Protein AF-A0A956U9Y9-F1 (afdb_monomer)

Foldseek 3Di:
DPPPPDPPDPDPDPVVLLVLLLVLLLVQLVVCQVVVQQKHFDDDPVVSSVLSSQLSVQLSVQLVVQQVVCCVVQQFPFSAPVSSLVSSLVRSLVSLVVCCVVPVVTMDGNDSSRSSNSSSCSSVVVCVVVCSDPPPPTHNDTHHDDDPPPD

Radius of gyration: 17.36 Å; Cα contacts (8 Å, |Δi|>4): 203; chains: 1; bounding box: 33×32×57 Å

pLDDT: mean 82.83, std 15.5, range [35.78, 95.75]

Sequence (151 aa):
MRGFKLPKTPHGNAYMHFLKMLALFTISSAVVTLLSLGVSLSGSFFQNVGVICGLSLGSLILGILFTMLMRTFLGLIQTGRILQYLGFITASTAMVYLFSLIVPTVVSASFSLLAGAAIFAIAFLPGTALGVVPYRKRTWIPVKRKQKNNG

Structure (mmCIF, N/CA/C/O backbone):
data_AF-A0A956U9Y9-F1
#
_entry.id   AF-A0A956U9Y9-F1
#
loop_
_atom_site.group_PDB
_atom_site.id
_atom_site.type_symbol
_atom_site.label_atom_id
_atom_site.label_alt_id
_atom_site.label_comp_id
_atom_site.label_asym_id
_atom_site.label_entity_id
_atom_site.label_seq_id
_atom_site.pdbx_PDB_ins_code
_atom_site.Cartn_x
_atom_site.Cartn_y
_atom_site.Cartn_z
_atom_site.occupancy
_atom_site.B_iso_or_equiv
_atom_site.auth_seq_id
_atom_site.auth_comp_id
_atom_site.auth_asym_id
_atom_site.auth_atom_id
_atom_site.pdbx_PDB_model_num
ATOM 1 N N . MET A 1 1 ? 11.288 4.861 37.595 1.00 38.25 1 MET A N 1
ATOM 2 C CA . MET A 1 1 ? 11.096 4.977 36.131 1.00 38.25 1 MET A CA 1
ATOM 3 C C . MET A 1 1 ? 9.953 4.057 35.712 1.00 38.25 1 MET A C 1
ATOM 5 O O . MET A 1 1 ? 10.112 2.844 35.759 1.00 38.25 1 MET A O 1
ATOM 9 N N . ARG A 1 2 ? 8.758 4.592 35.416 1.00 40.03 2 ARG A N 1
ATOM 10 C CA . ARG A 1 2 ? 7.626 3.768 34.954 1.00 40.03 2 ARG A CA 1
ATOM 11 C C . ARG A 1 2 ? 7.913 3.346 33.516 1.00 40.03 2 ARG A C 1
ATOM 13 O O . ARG A 1 2 ? 7.834 4.172 32.614 1.00 40.03 2 ARG A O 1
ATOM 20 N N . GLY A 1 3 ? 8.298 2.083 33.338 1.00 36.44 3 GLY A N 1
ATOM 21 C CA . GLY A 1 3 ? 8.568 1.495 32.031 1.00 36.44 3 GLY A CA 1
ATOM 22 C C . GLY A 1 3 ? 7.409 1.759 31.077 1.00 36.44 3 GLY A C 1
ATOM 23 O O . GLY A 1 3 ? 6.257 1.437 31.379 1.00 36.44 3 GLY A O 1
ATOM 24 N N . PHE A 1 4 ? 7.726 2.380 29.945 1.00 35.78 4 PHE A N 1
ATOM 25 C CA . PHE A 1 4 ? 6.813 2.610 28.836 1.00 35.78 4 PHE A CA 1
ATOM 26 C C . PHE A 1 4 ? 6.394 1.233 28.298 1.00 35.78 4 PHE A C 1
ATOM 28 O O . PHE A 1 4 ? 7.066 0.641 27.457 1.00 35.78 4 PHE A O 1
ATOM 35 N N . LYS A 1 5 ? 5.326 0.647 28.855 1.00 37.56 5 LYS A N 1
ATOM 36 C CA . LYS A 1 5 ? 4.770 -0.605 28.336 1.00 37.56 5 LYS A CA 1
ATOM 37 C C . LYS A 1 5 ? 4.169 -0.286 26.975 1.00 37.56 5 LYS A C 1
ATOM 39 O O . LYS A 1 5 ? 3.081 0.284 26.897 1.00 37.56 5 LYS A O 1
ATOM 44 N N . LEU A 1 6 ? 4.903 -0.638 25.919 1.00 43.81 6 LEU A N 1
ATOM 45 C CA . LEU A 1 6 ? 4.394 -0.631 24.555 1.00 43.81 6 LEU A CA 1
ATOM 46 C C . LEU A 1 6 ? 3.028 -1.334 24.557 1.00 43.81 6 LEU A C 1
ATOM 48 O O . LEU A 1 6 ? 2.907 -2.426 25.128 1.00 43.81 6 LEU A O 1
ATOM 52 N N . PRO A 1 7 ? 1.980 -0.712 23.994 1.00 46.22 7 PRO A N 1
ATOM 53 C CA . PRO A 1 7 ? 0.670 -1.335 23.941 1.00 46.22 7 PRO A CA 1
ATOM 54 C C . PRO A 1 7 ? 0.816 -2.681 23.233 1.00 46.22 7 PRO A C 1
ATOM 56 O O . PRO A 1 7 ? 1.300 -2.722 22.102 1.00 46.22 7 PRO A O 1
ATOM 59 N N . LYS A 1 8 ? 0.421 -3.775 23.906 1.00 42.00 8 LYS A N 1
ATOM 60 C CA . LYS A 1 8 ? 0.359 -5.112 23.301 1.00 42.00 8 LYS A CA 1
ATOM 61 C C . LYS A 1 8 ? -0.395 -4.975 21.985 1.00 42.00 8 LYS A C 1
ATOM 63 O O . LYS A 1 8 ? -1.592 -4.675 21.976 1.00 42.00 8 LYS A O 1
ATOM 68 N N . THR A 1 9 ? 0.310 -5.152 20.876 1.00 47.69 9 THR A N 1
ATOM 69 C CA . THR A 1 9 ? -0.344 -5.294 19.587 1.00 47.69 9 THR A CA 1
ATOM 70 C C . THR A 1 9 ? -1.243 -6.531 19.684 1.00 47.69 9 THR A C 1
ATOM 72 O O . THR A 1 9 ? -0.875 -7.517 20.324 1.00 47.69 9 THR A O 1
ATOM 75 N N . PRO A 1 10 ? -2.444 -6.518 19.089 1.00 54.44 10 PRO A N 1
ATOM 76 C CA . PRO A 1 10 ? -3.373 -7.653 19.146 1.00 54.44 10 PRO A CA 1
ATOM 77 C C . PRO A 1 10 ? -2.854 -8.906 18.410 1.00 54.44 10 PRO A C 1
ATOM 79 O O . PRO A 1 10 ? -3.577 -9.888 18.271 1.00 54.44 10 PRO A O 1
ATOM 82 N N . HIS A 1 11 ? -1.611 -8.875 17.929 1.00 55.84 11 HIS A N 1
ATOM 83 C CA . HIS A 1 11 ? -0.943 -9.929 17.189 1.00 55.84 11 HIS A CA 1
ATOM 84 C C . HIS A 1 11 ? 0.156 -10.496 18.085 1.00 55.84 11 HIS A C 1
ATOM 86 O O . HIS A 1 11 ? 1.070 -9.766 18.455 1.00 55.84 11 HIS A O 1
ATOM 92 N N . GLY A 1 12 ? 0.081 -11.788 18.424 1.00 59.19 12 GLY A N 1
ATOM 93 C CA . GLY A 1 12 ? 1.062 -12.442 19.304 1.00 59.19 12 GLY A CA 1
ATOM 94 C C . GLY A 1 12 ? 2.520 -12.265 18.853 1.00 59.19 12 GLY A C 1
ATOM 95 O O . GLY A 1 12 ? 3.412 -12.247 19.691 1.00 59.19 12 GLY A O 1
ATOM 96 N N . ASN A 1 13 ? 2.751 -12.046 17.552 1.00 77.75 13 ASN A N 1
ATOM 97 C CA . ASN A 1 13 ? 4.038 -11.649 16.991 1.00 77.75 13 ASN A CA 1
ATOM 98 C C . ASN A 1 13 ? 3.858 -10.456 16.028 1.00 77.75 13 ASN A C 1
ATOM 100 O O . ASN A 1 13 ? 3.435 -10.618 14.880 1.00 77.75 13 ASN A O 1
ATOM 104 N N . ALA A 1 14 ? 4.160 -9.247 16.512 1.00 76.56 14 ALA A N 1
ATOM 105 C CA . ALA A 1 14 ? 4.020 -8.001 15.753 1.00 76.56 14 ALA A CA 1
ATOM 106 C C . ALA A 1 14 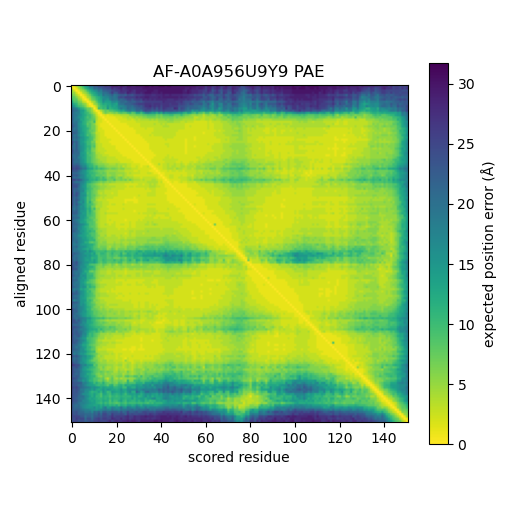? 4.896 -7.975 14.490 1.00 76.56 14 ALA A C 1
ATOM 108 O O . ALA A 1 14 ? 4.451 -7.506 13.444 1.00 76.56 14 ALA A O 1
ATOM 109 N N . TYR A 1 15 ? 6.109 -8.523 14.585 1.00 82.25 15 TYR A N 1
ATOM 110 C CA . TYR A 1 15 ? 7.059 -8.595 13.478 1.00 82.25 15 TYR A CA 1
ATOM 111 C C . TYR A 1 15 ? 6.533 -9.491 12.353 1.00 82.25 15 TYR A C 1
ATOM 113 O O . TYR A 1 15 ? 6.495 -9.089 11.193 1.00 82.25 15 TYR A O 1
ATOM 121 N N . MET A 1 16 ? 6.009 -10.668 12.704 1.00 85.38 16 MET A N 1
ATOM 122 C CA . MET A 1 16 ? 5.415 -11.586 11.730 1.00 85.38 16 MET A CA 1
ATOM 123 C C . MET A 1 16 ? 4.176 -10.989 11.046 1.00 85.38 16 MET A C 1
ATOM 125 O O . MET A 1 16 ? 3.961 -11.197 9.855 1.00 85.38 16 MET A O 1
ATOM 129 N N . HIS A 1 17 ? 3.353 -10.231 11.778 1.00 84.12 17 HIS A N 1
ATOM 130 C CA . HIS A 1 17 ? 2.214 -9.530 11.182 1.00 84.12 17 HIS A CA 1
ATOM 131 C C . HIS A 1 17 ? 2.668 -8.445 10.197 1.00 84.12 17 HIS A C 1
ATOM 133 O O . HIS A 1 17 ? 2.127 -8.363 9.095 1.00 84.12 17 HIS A O 1
ATOM 139 N N . PHE A 1 18 ? 3.683 -7.657 10.566 1.00 87.44 18 PHE A N 1
ATOM 140 C CA . PHE A 1 18 ? 4.259 -6.644 9.687 1.00 87.44 18 PHE A CA 1
ATOM 141 C C . PHE A 1 18 ? 4.807 -7.261 8.396 1.00 87.44 18 PHE A C 1
ATOM 143 O O . PHE A 1 18 ? 4.451 -6.802 7.316 1.00 87.44 18 PHE A O 1
ATOM 150 N N . LEU A 1 19 ? 5.583 -8.347 8.490 1.00 89.81 19 LEU A N 1
ATOM 151 C CA . LEU A 1 19 ? 6.114 -9.052 7.320 1.00 89.81 19 LEU A CA 1
ATOM 152 C C . LEU A 1 19 ? 5.013 -9.600 6.407 1.00 89.81 19 LEU A C 1
ATOM 154 O O . LEU A 1 19 ? 5.102 -9.458 5.191 1.00 89.81 19 LEU A O 1
ATOM 158 N N . LYS A 1 20 ? 3.951 -10.187 6.974 1.00 89.62 20 LYS A N 1
ATOM 159 C CA . LYS A 1 20 ? 2.806 -10.671 6.186 1.00 89.62 20 LYS A CA 1
ATOM 160 C C . LYS A 1 20 ? 2.109 -9.532 5.446 1.00 89.62 20 LYS A C 1
ATOM 162 O O . LYS A 1 20 ? 1.795 -9.678 4.270 1.00 89.62 20 LYS A O 1
ATOM 167 N N . MET A 1 21 ? 1.890 -8.398 6.110 1.00 91.25 21 MET A N 1
ATOM 168 C CA . MET A 1 21 ? 1.309 -7.219 5.464 1.00 91.25 21 MET A CA 1
ATOM 169 C C . MET A 1 21 ? 2.240 -6.648 4.393 1.00 91.25 21 MET A C 1
ATOM 171 O O . MET A 1 21 ? 1.770 -6.318 3.311 1.00 91.25 21 MET A O 1
ATOM 175 N N . LEU A 1 22 ? 3.549 -6.592 4.647 1.00 92.88 22 LEU A N 1
ATOM 176 C CA . LEU A 1 22 ? 4.529 -6.152 3.659 1.00 92.88 22 LEU A CA 1
ATOM 177 C C . LEU A 1 22 ? 4.516 -7.048 2.418 1.00 92.88 22 LEU A C 1
ATOM 179 O O . LEU A 1 22 ? 4.466 -6.531 1.309 1.00 92.88 22 LEU A O 1
ATOM 183 N N . ALA A 1 23 ? 4.486 -8.371 2.589 1.00 93.00 23 ALA A N 1
ATOM 184 C CA . ALA A 1 23 ? 4.386 -9.308 1.473 1.00 93.00 23 ALA A CA 1
ATOM 185 C C . ALA A 1 23 ? 3.112 -9.075 0.643 1.00 93.00 23 ALA A C 1
ATOM 187 O O . ALA A 1 23 ? 3.183 -9.011 -0.582 1.00 93.00 23 ALA A O 1
ATOM 188 N N . LEU A 1 24 ? 1.962 -8.873 1.299 1.00 93.50 24 LEU A N 1
ATOM 189 C CA . LEU A 1 24 ? 0.701 -8.558 0.619 1.00 93.50 24 LEU A CA 1
ATOM 190 C C . LEU A 1 24 ? 0.780 -7.239 -0.157 1.00 93.50 24 LEU A C 1
ATOM 192 O O . LEU A 1 24 ? 0.350 -7.188 -1.307 1.00 93.50 24 LEU A O 1
ATOM 196 N N . PHE A 1 25 ? 1.361 -6.191 0.428 1.00 94.06 25 PHE A N 1
ATOM 197 C CA . PHE A 1 25 ? 1.566 -4.912 -0.255 1.00 94.06 25 PHE A CA 1
ATOM 198 C C . PHE A 1 25 ? 2.542 -5.032 -1.429 1.00 94.06 25 PHE A C 1
ATOM 200 O O . PHE A 1 25 ? 2.287 -4.453 -2.476 1.00 94.06 25 PHE A O 1
ATOM 207 N N . THR A 1 26 ? 3.617 -5.810 -1.301 1.00 95.31 26 THR A N 1
ATOM 208 C CA . THR A 1 26 ? 4.573 -6.046 -2.394 1.00 95.31 26 THR A CA 1
ATOM 209 C C . THR A 1 26 ? 3.920 -6.785 -3.557 1.00 95.31 26 THR A C 1
ATOM 211 O O . THR A 1 26 ? 4.046 -6.345 -4.697 1.00 95.31 26 THR A O 1
ATOM 214 N N . ILE A 1 27 ? 3.168 -7.857 -3.281 1.00 94.69 27 ILE A N 1
ATOM 215 C CA . ILE A 1 27 ? 2.412 -8.586 -4.311 1.00 94.69 27 ILE A CA 1
ATOM 216 C C . ILE A 1 27 ? 1.395 -7.652 -4.974 1.00 94.69 27 ILE A C 1
ATOM 218 O O . ILE A 1 27 ? 1.289 -7.624 -6.195 1.00 94.69 27 ILE A O 1
ATOM 222 N N . SER A 1 28 ? 0.687 -6.842 -4.185 1.00 94.25 28 SER A N 1
ATOM 223 C CA . SER A 1 28 ? -0.321 -5.910 -4.701 1.00 94.25 28 SER A CA 1
ATOM 224 C C . SER A 1 28 ? 0.289 -4.829 -5.585 1.00 94.25 28 SER A C 1
ATOM 226 O O . SER A 1 28 ? -0.214 -4.593 -6.678 1.00 94.25 28 SER A O 1
ATOM 228 N N . SER A 1 29 ? 1.395 -4.214 -5.158 1.00 93.44 29 SER A N 1
ATOM 229 C CA . SER A 1 29 ? 2.136 -3.242 -5.964 1.00 93.44 29 SER A CA 1
ATOM 230 C C . SER A 1 29 ? 2.631 -3.864 -7.267 1.00 93.44 29 SER A C 1
ATOM 232 O O . SER A 1 29 ? 2.454 -3.262 -8.321 1.00 93.44 29 SER A O 1
ATOM 234 N N . ALA A 1 30 ? 3.167 -5.089 -7.226 1.00 94.44 30 ALA A N 1
ATOM 235 C CA . ALA A 1 30 ? 3.579 -5.801 -8.431 1.00 94.44 30 ALA A CA 1
ATOM 236 C C . ALA A 1 30 ? 2.393 -6.024 -9.384 1.00 94.44 30 ALA A C 1
ATOM 238 O O . ALA A 1 30 ? 2.462 -5.620 -10.540 1.00 94.44 30 ALA A O 1
ATOM 239 N N . VAL A 1 31 ? 1.277 -6.576 -8.896 1.00 95.00 31 VAL A N 1
ATOM 240 C CA . VAL A 1 31 ? 0.071 -6.822 -9.706 1.00 95.00 31 VAL A CA 1
ATOM 241 C C . VAL A 1 31 ? -0.473 -5.529 -10.314 1.00 95.00 31 VAL A C 1
ATOM 243 O O . VAL A 1 31 ? -0.760 -5.495 -11.506 1.00 95.00 31 VAL A O 1
ATOM 246 N N . VAL A 1 32 ? -0.573 -4.452 -9.533 1.00 95.19 32 VAL A N 1
ATOM 247 C CA . VAL A 1 32 ? -1.064 -3.152 -10.014 1.00 95.19 32 VAL A CA 1
ATOM 248 C C . VAL A 1 32 ? -0.171 -2.586 -11.113 1.00 95.19 32 VAL A C 1
ATOM 250 O O . VAL A 1 32 ? -0.689 -2.118 -12.124 1.00 95.19 32 VAL A O 1
ATOM 253 N N . THR A 1 33 ? 1.151 -2.676 -10.952 1.00 92.31 33 THR A N 1
ATOM 254 C CA . THR A 1 33 ? 2.102 -2.212 -11.974 1.00 92.31 33 THR A CA 1
ATOM 255 C C . THR A 1 33 ? 2.106 -3.093 -13.226 1.00 92.31 33 THR A C 1
ATOM 257 O O . THR A 1 33 ? 2.170 -2.565 -14.330 1.00 92.31 33 THR A O 1
ATOM 260 N N . LEU A 1 34 ? 1.969 -4.418 -13.086 1.00 92.44 34 LEU A N 1
ATOM 261 C CA . LEU A 1 34 ? 1.905 -5.361 -14.211 1.00 92.44 34 LEU A CA 1
ATOM 262 C C . LEU A 1 34 ? 0.624 -5.189 -15.032 1.00 92.44 34 LEU A C 1
ATOM 264 O O . LEU A 1 34 ? 0.662 -5.222 -16.257 1.00 92.44 34 LEU A O 1
ATOM 268 N N . LEU A 1 35 ? -0.505 -4.972 -14.357 1.00 93.81 35 LEU A N 1
ATOM 269 C CA . LEU A 1 35 ? -1.796 -4.716 -14.996 1.00 93.81 35 LEU A CA 1
ATOM 270 C C . LEU A 1 35 ? -1.961 -3.256 -15.441 1.00 93.81 35 LEU A C 1
ATOM 272 O O . LEU A 1 35 ? -3.005 -2.902 -15.983 1.00 93.81 35 LEU A O 1
ATOM 276 N N . SER A 1 36 ? -0.956 -2.406 -15.207 1.00 90.81 36 SER A N 1
ATOM 277 C CA . SER A 1 36 ? -0.985 -0.972 -15.515 1.00 90.81 36 SER A CA 1
ATOM 278 C C . SER A 1 36 ? -2.216 -0.244 -14.949 1.00 90.81 36 SER A C 1
ATOM 280 O O . SER A 1 36 ? -2.786 0.647 -15.581 1.00 90.81 36 SER A O 1
ATOM 282 N N . LEU A 1 37 ? -2.654 -0.619 -13.742 1.00 91.81 37 LEU A N 1
ATOM 283 C CA . LEU A 1 37 ? -3.843 -0.051 -13.101 1.00 91.81 37 LEU A CA 1
ATOM 284 C C . LEU A 1 37 ? -3.527 1.333 -12.523 1.00 91.81 37 LEU A C 1
ATOM 286 O O . LEU A 1 37 ? -3.232 1.482 -11.341 1.00 91.81 37 LEU A O 1
ATOM 290 N N . GLY A 1 38 ? -3.573 2.358 -13.374 1.00 88.75 38 GLY A N 1
ATOM 291 C CA . GLY A 1 38 ? -3.339 3.757 -12.996 1.00 88.75 38 GLY A CA 1
ATOM 292 C C . GLY A 1 38 ? -1.868 4.127 -12.763 1.00 88.75 38 GLY A C 1
ATOM 293 O O . GLY A 1 38 ? -1.581 5.299 -12.513 1.00 88.7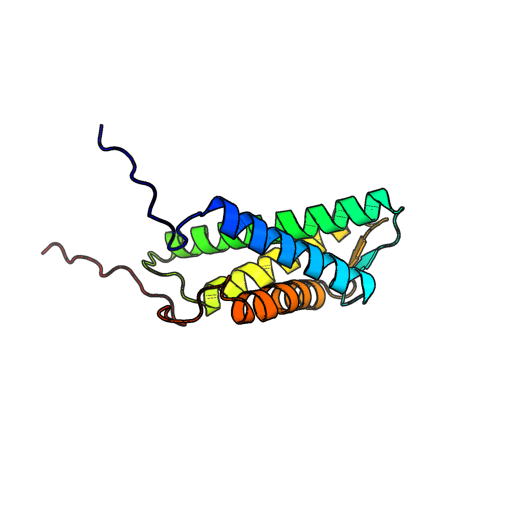5 38 GLY A O 1
ATOM 294 N N . VAL A 1 39 ? -0.948 3.164 -12.869 1.00 92.50 39 VAL A N 1
ATOM 295 C CA . VAL A 1 39 ? 0.508 3.357 -12.832 1.00 92.50 39 VAL A CA 1
ATOM 296 C C . VAL A 1 39 ? 1.196 2.340 -13.742 1.00 92.50 39 VAL A C 1
ATOM 298 O O . VAL A 1 39 ? 0.821 1.170 -13.740 1.00 92.50 39 VAL A O 1
ATOM 301 N N . SER A 1 40 ? 2.205 2.770 -14.492 1.00 93.38 40 SER A N 1
ATOM 302 C CA . SER A 1 40 ? 3.032 1.919 -15.351 1.00 93.38 40 SER A CA 1
ATOM 303 C C . SER A 1 40 ? 4.519 2.138 -15.077 1.00 93.38 40 SER A C 1
ATOM 305 O O . SER A 1 40 ? 4.930 3.192 -14.577 1.00 93.38 40 SER A O 1
ATOM 307 N N . LEU A 1 41 ? 5.320 1.109 -15.373 1.00 94.31 41 LEU A N 1
ATOM 308 C CA . LEU A 1 41 ? 6.767 1.113 -15.182 1.00 94.31 41 LEU A CA 1
ATOM 309 C C . LEU A 1 41 ? 7.490 0.919 -16.520 1.00 94.31 41 LEU A C 1
ATOM 311 O O . LEU A 1 41 ? 7.154 0.007 -17.272 1.00 94.31 41 LEU A O 1
ATOM 315 N N . SER A 1 42 ? 8.499 1.743 -16.791 1.00 93.25 42 SER A N 1
ATOM 316 C CA . SER A 1 42 ? 9.312 1.713 -18.021 1.00 93.25 42 SER A CA 1
ATOM 317 C C . SER A 1 42 ? 10.812 1.536 -17.764 1.00 93.25 42 SER A C 1
ATOM 319 O O . SER A 1 42 ? 11.614 1.639 -18.690 1.00 93.25 42 SER A O 1
ATOM 321 N N . GLY A 1 43 ? 11.212 1.291 -16.515 1.00 90.62 43 GLY A N 1
ATOM 322 C CA . GLY A 1 43 ? 12.615 1.109 -16.148 1.00 90.62 43 GLY A CA 1
ATOM 323 C C . GLY A 1 43 ? 13.155 -0.287 -16.449 1.00 90.62 43 GLY A C 1
ATOM 324 O O . GLY A 1 43 ? 12.437 -1.204 -16.858 1.00 90.62 43 GLY A O 1
ATOM 325 N N . SER A 1 44 ? 14.449 -0.461 -16.185 1.00 93.75 44 SER A N 1
ATOM 326 C CA . SER A 1 44 ? 15.086 -1.778 -16.184 1.00 93.75 44 SER A CA 1
ATOM 327 C C . SER A 1 44 ? 14.528 -2.671 -15.069 1.00 93.75 44 SER A C 1
ATOM 329 O O . SER A 1 44 ? 13.920 -2.191 -14.111 1.00 93.75 44 SER A O 1
ATOM 331 N N . PHE A 1 45 ? 14.770 -3.984 -15.152 1.00 91.88 45 PHE A N 1
ATOM 332 C CA . PHE A 1 45 ? 14.281 -4.948 -14.158 1.00 91.88 45 PHE A CA 1
ATOM 333 C C . PHE A 1 45 ? 14.585 -4.520 -12.711 1.00 91.88 45 PHE A C 1
ATOM 335 O O . PHE A 1 45 ? 13.681 -4.463 -11.879 1.00 91.88 45 PHE A O 1
ATOM 342 N N . PHE A 1 46 ? 15.834 -4.139 -12.419 1.00 93.44 46 PHE A N 1
ATOM 343 C CA . PHE A 1 46 ? 16.235 -3.712 -11.075 1.00 93.44 46 PHE A CA 1
ATOM 344 C C . PHE A 1 46 ? 15.579 -2.397 -10.638 1.00 93.44 46 PHE A C 1
ATOM 346 O O . PHE A 1 46 ? 15.219 -2.259 -9.470 1.00 93.44 46 PHE A O 1
ATOM 353 N N . GLN A 1 47 ? 15.378 -1.450 -11.560 1.00 92.94 47 GLN A N 1
ATOM 354 C CA . GLN A 1 47 ? 14.659 -0.206 -11.267 1.00 92.94 47 GLN A CA 1
ATOM 355 C C . GLN A 1 47 ? 13.193 -0.487 -10.928 1.00 92.94 47 GLN A C 1
ATOM 357 O O . GLN A 1 47 ? 12.688 0.025 -9.931 1.00 92.94 47 GLN A O 1
ATOM 362 N N . ASN A 1 48 ? 12.533 -1.359 -11.692 1.00 93.00 48 ASN A N 1
ATOM 363 C CA . ASN A 1 48 ? 11.135 -1.721 -11.466 1.00 93.00 48 ASN A CA 1
ATOM 364 C C . ASN A 1 48 ? 10.953 -2.455 -10.132 1.00 93.00 48 ASN A C 1
ATOM 366 O O . ASN A 1 48 ? 10.046 -2.127 -9.370 1.00 93.00 48 ASN A O 1
ATOM 370 N N . VAL A 1 49 ? 11.853 -3.387 -9.798 1.00 94.44 49 VAL A N 1
ATOM 371 C CA . VAL A 1 49 ? 11.871 -4.046 -8.479 1.00 94.44 49 VAL A CA 1
ATOM 372 C C . VAL A 1 49 ? 12.068 -3.019 -7.361 1.00 94.44 49 VAL A C 1
ATOM 374 O O . VAL A 1 49 ? 11.343 -3.053 -6.366 1.00 94.44 49 VAL A O 1
ATOM 377 N N . GLY A 1 50 ? 12.998 -2.075 -7.532 1.00 93.69 50 GLY A N 1
ATOM 378 C CA . GLY A 1 50 ? 13.229 -0.992 -6.577 1.00 93.69 50 GLY A CA 1
ATOM 379 C C . GLY A 1 50 ? 11.980 -0.143 -6.333 1.00 93.69 50 GLY A C 1
ATOM 380 O O . GLY A 1 50 ? 11.623 0.109 -5.182 1.00 93.69 50 GLY A O 1
ATOM 381 N N . VAL A 1 51 ? 11.267 0.233 -7.399 1.00 94.00 51 VAL A N 1
ATOM 382 C CA . VAL A 1 51 ? 10.006 0.981 -7.302 1.00 94.00 51 VAL A CA 1
ATOM 383 C C . VAL A 1 51 ? 8.920 0.159 -6.614 1.00 94.00 51 VAL A C 1
ATOM 385 O O . VAL A 1 51 ? 8.268 0.673 -5.712 1.00 94.00 51 VAL A O 1
ATOM 388 N N . ILE A 1 52 ? 8.731 -1.114 -6.973 1.00 95.00 52 ILE A N 1
ATOM 389 C CA . ILE A 1 52 ? 7.714 -1.977 -6.347 1.00 95.00 52 ILE A CA 1
ATOM 390 C C . ILE A 1 52 ? 7.962 -2.102 -4.838 1.00 95.00 52 ILE A C 1
ATOM 392 O O . ILE A 1 52 ? 7.031 -1.930 -4.046 1.00 95.00 52 ILE A O 1
ATOM 396 N N . CYS A 1 53 ? 9.214 -2.339 -4.433 1.00 95.12 53 CYS A N 1
ATOM 397 C CA . CYS A 1 53 ? 9.617 -2.389 -3.027 1.00 95.12 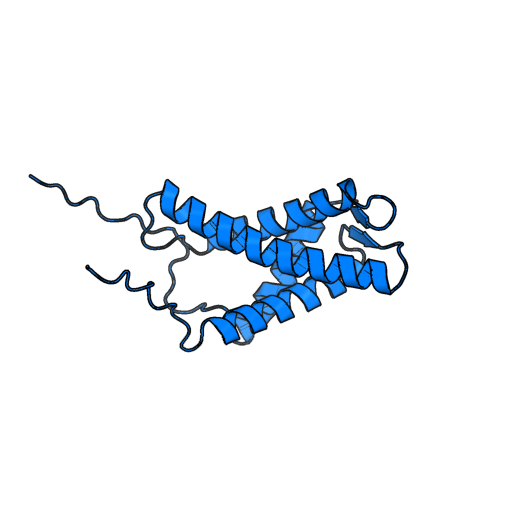53 CYS A CA 1
ATOM 398 C C . CYS A 1 53 ? 9.418 -1.042 -2.319 1.00 95.12 53 CYS A C 1
ATOM 400 O O . CYS A 1 53 ? 8.959 -0.997 -1.179 1.00 95.12 53 CYS A O 1
ATOM 402 N N . GLY A 1 54 ? 9.740 0.065 -2.990 1.00 94.50 54 GLY A N 1
ATOM 403 C CA . GLY A 1 54 ? 9.545 1.411 -2.460 1.00 94.50 54 GLY A CA 1
ATOM 404 C C . GLY A 1 54 ? 8.070 1.766 -2.271 1.00 94.50 54 GLY A C 1
ATOM 405 O O . GLY A 1 54 ? 7.689 2.288 -1.222 1.00 94.50 54 GLY A O 1
ATOM 406 N N . LEU A 1 55 ? 7.222 1.423 -3.243 1.00 93.69 55 LEU A N 1
ATOM 407 C CA . LEU A 1 55 ? 5.774 1.586 -3.161 1.00 93.69 55 LEU A CA 1
ATOM 408 C C . LEU A 1 55 ? 5.193 0.743 -2.027 1.00 93.69 55 LEU A C 1
ATOM 410 O O . LEU A 1 55 ? 4.385 1.257 -1.258 1.00 93.69 55 LEU A O 1
ATOM 414 N N . SER A 1 56 ? 5.598 -0.521 -1.882 1.00 94.62 56 SER A N 1
ATOM 415 C CA . SER A 1 56 ? 5.054 -1.398 -0.841 1.00 94.62 56 SER A CA 1
ATOM 416 C C . SER A 1 56 ? 5.459 -0.956 0.567 1.00 94.62 56 SER A C 1
ATOM 418 O O . SER A 1 56 ? 4.591 -0.772 1.425 1.00 94.62 56 SER A O 1
ATOM 420 N N . LEU A 1 57 ? 6.754 -0.711 0.796 1.00 94.75 57 LEU A N 1
ATOM 421 C CA . LEU A 1 57 ? 7.270 -0.228 2.079 1.00 94.75 57 LEU A CA 1
ATOM 422 C C . LEU A 1 57 ? 6.705 1.146 2.424 1.00 94.75 57 LEU A C 1
ATOM 424 O O . LEU A 1 57 ? 6.203 1.342 3.531 1.00 94.75 57 LEU A O 1
ATOM 428 N N . GLY A 1 58 ? 6.748 2.081 1.476 1.00 93.19 58 GLY A N 1
ATOM 429 C CA . GLY A 1 58 ? 6.248 3.433 1.673 1.00 93.19 58 GLY A CA 1
ATOM 430 C C . GLY A 1 58 ? 4.763 3.444 2.011 1.00 93.19 58 GLY A C 1
ATOM 431 O O . GLY A 1 58 ? 4.377 4.038 3.013 1.00 93.19 58 GLY A O 1
ATOM 432 N N . SER A 1 59 ? 3.936 2.723 1.248 1.00 94.00 59 SER A N 1
ATOM 433 C CA . SER A 1 59 ? 2.482 2.676 1.468 1.00 94.00 59 SER A CA 1
ATOM 434 C C . SER A 1 59 ? 2.136 2.090 2.834 1.00 94.00 59 SER A C 1
ATOM 436 O O . SER A 1 59 ? 1.267 2.607 3.539 1.00 94.00 59 SER A O 1
ATOM 438 N N . LEU A 1 60 ? 2.846 1.031 3.238 1.00 92.56 60 LEU A N 1
ATOM 439 C CA . LEU A 1 60 ? 2.645 0.395 4.533 1.00 92.56 60 LEU A CA 1
ATOM 440 C C . LEU A 1 60 ? 3.058 1.324 5.684 1.00 92.56 60 LEU A C 1
ATOM 442 O O . LEU A 1 60 ? 2.284 1.516 6.622 1.00 92.56 60 LEU A O 1
ATOM 446 N N . ILE A 1 61 ? 4.251 1.923 5.611 1.00 93.81 61 ILE A N 1
ATOM 447 C CA . ILE A 1 61 ? 4.784 2.807 6.657 1.00 93.81 61 ILE A CA 1
ATOM 448 C C . ILE A 1 61 ? 3.940 4.079 6.769 1.00 93.81 61 ILE A C 1
ATOM 450 O O . ILE A 1 61 ? 3.497 4.412 7.869 1.00 93.81 61 ILE A O 1
ATOM 454 N N . LEU A 1 62 ? 3.655 4.764 5.656 1.00 92.12 62 LEU A N 1
ATOM 455 C CA . LEU A 1 62 ? 2.815 5.965 5.660 1.00 92.12 62 LEU A CA 1
ATOM 456 C C . LEU A 1 62 ? 1.396 5.663 6.134 1.00 92.12 62 LEU A C 1
ATOM 458 O O . LEU A 1 62 ? 0.853 6.441 6.912 1.00 92.12 62 LEU A O 1
ATOM 462 N N . GLY A 1 63 ? 0.805 4.531 5.744 1.00 91.00 63 GLY A N 1
ATOM 463 C CA . GLY A 1 63 ? -0.522 4.146 6.222 1.00 91.00 63 GLY A CA 1
ATOM 464 C C . GLY A 1 63 ? -0.544 3.910 7.736 1.00 91.00 63 GLY A C 1
ATOM 465 O O . GLY A 1 63 ? -1.446 4.377 8.438 1.00 91.00 63 GLY A O 1
ATOM 466 N N . ILE A 1 64 ? 0.486 3.259 8.285 1.00 90.25 64 ILE A N 1
ATOM 467 C CA . ILE A 1 64 ? 0.646 3.100 9.739 1.00 90.25 64 ILE A CA 1
ATOM 468 C C . ILE A 1 64 ? 0.810 4.467 10.417 1.00 90.25 64 ILE A C 1
ATOM 470 O O . ILE A 1 64 ? 0.104 4.757 11.383 1.00 90.25 64 ILE A O 1
ATOM 474 N N . LEU A 1 65 ? 1.693 5.327 9.908 1.00 89.25 65 LEU A N 1
ATOM 475 C CA . LEU A 1 65 ? 1.940 6.652 10.478 1.00 89.25 65 LEU A CA 1
ATOM 476 C C . LEU A 1 65 ? 0.688 7.528 10.443 1.00 89.25 65 LEU A C 1
ATOM 478 O O . LEU A 1 65 ? 0.306 8.082 11.469 1.00 89.25 65 LEU A O 1
ATOM 482 N N . PHE A 1 66 ? -0.005 7.595 9.307 1.00 88.19 66 PHE A N 1
ATOM 483 C CA . PHE A 1 66 ? -1.233 8.371 9.156 1.00 88.19 66 PHE A CA 1
ATOM 484 C C . PHE A 1 66 ? -2.303 7.917 10.150 1.00 88.19 66 PHE A C 1
ATOM 486 O O . PHE A 1 66 ? -2.947 8.728 10.814 1.00 88.19 66 PHE A O 1
ATOM 493 N N . THR A 1 67 ? -2.461 6.605 10.320 1.00 87.31 67 THR A N 1
ATOM 494 C CA . THR A 1 67 ? -3.458 6.055 11.246 1.00 87.31 67 THR A CA 1
ATOM 495 C C . THR A 1 67 ? -3.084 6.256 12.712 1.00 87.31 67 THR A C 1
ATOM 497 O O . THR A 1 67 ? -3.978 6.460 13.539 1.00 87.31 67 THR A O 1
ATOM 500 N N . MET A 1 68 ? -1.791 6.265 13.049 1.00 85.12 68 MET A N 1
ATOM 501 C CA . MET A 1 68 ? -1.301 6.657 14.373 1.00 85.12 68 MET A CA 1
ATOM 502 C C . MET A 1 68 ? -1.504 8.150 14.641 1.00 85.12 68 MET A C 1
ATOM 504 O O . MET A 1 68 ? -1.998 8.505 15.710 1.00 85.12 68 MET A O 1
ATOM 508 N N . LEU A 1 69 ? -1.183 9.016 13.678 1.00 86.38 69 LEU A N 1
ATOM 509 C CA . LEU A 1 69 ? -1.379 10.460 13.790 1.00 86.38 69 LEU A CA 1
ATOM 510 C C . LEU A 1 69 ? -2.857 10.790 13.978 1.00 86.38 69 LEU A C 1
ATOM 512 O O . LEU A 1 69 ? -3.209 11.442 14.955 1.00 86.38 69 LEU A O 1
ATOM 516 N N . MET A 1 70 ? -3.737 10.259 13.129 1.00 82.88 70 MET A N 1
ATOM 517 C CA . MET A 1 70 ? -5.183 10.463 13.251 1.00 82.88 70 MET A CA 1
ATOM 518 C C . MET A 1 70 ? -5.729 9.974 14.592 1.00 82.88 70 MET A C 1
ATOM 520 O O . MET A 1 70 ? -6.567 10.633 15.203 1.00 82.88 70 MET A O 1
ATOM 524 N N . ARG A 1 71 ? -5.227 8.841 15.097 1.00 82.62 71 ARG A N 1
ATOM 525 C CA . ARG A 1 71 ? -5.596 8.347 16.427 1.00 82.62 71 ARG A CA 1
ATOM 526 C C . ARG A 1 71 ? -5.210 9.337 17.526 1.00 82.62 71 ARG A C 1
ATOM 528 O O . ARG A 1 71 ? -6.008 9.557 18.435 1.00 82.62 71 ARG A O 1
ATOM 535 N N . THR A 1 72 ? -4.013 9.910 17.443 1.00 83.38 72 THR A N 1
ATOM 536 C CA . THR A 1 72 ? -3.494 10.875 18.417 1.00 83.38 72 THR A CA 1
ATOM 537 C C . THR A 1 72 ? -4.244 12.204 18.338 1.00 83.38 72 THR A C 1
ATOM 539 O O . THR A 1 72 ? -4.772 12.649 19.353 1.00 83.38 72 THR A O 1
ATOM 542 N N . PHE A 1 73 ? -4.379 12.788 17.143 1.00 83.88 73 PHE A N 1
ATOM 543 C CA . PHE A 1 73 ? -5.054 14.073 16.928 1.00 83.88 73 PHE A CA 1
ATOM 544 C C . PHE A 1 73 ? -6.534 14.043 17.317 1.00 83.88 73 PHE A C 1
ATOM 546 O O . PHE A 1 73 ? -7.038 14.989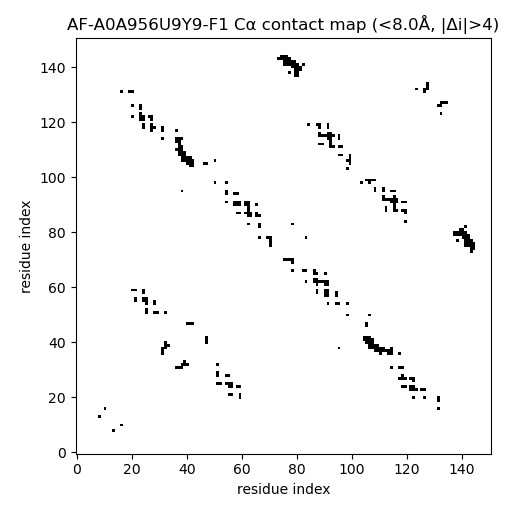 17.911 1.00 83.88 73 PHE A O 1
ATOM 553 N N . LEU A 1 74 ? -7.235 12.944 17.030 1.00 81.44 74 LEU A N 1
ATOM 554 C CA . LEU A 1 74 ? -8.663 12.811 17.334 1.00 81.44 74 LEU A CA 1
ATOM 555 C C . LEU A 1 74 ? -8.937 12.229 18.734 1.00 81.44 74 LEU A C 1
ATOM 557 O O . LEU A 1 74 ? -10.097 11.989 19.081 1.00 81.44 74 LEU A O 1
ATOM 561 N N . GLY A 1 75 ? -7.896 11.966 19.536 1.00 76.94 75 GLY A N 1
ATOM 562 C CA . GLY A 1 75 ? -8.031 11.415 20.888 1.00 76.94 75 GLY A CA 1
ATOM 563 C C . GLY A 1 75 ? -8.710 10.038 20.927 1.00 76.94 75 GLY A C 1
ATOM 564 O O . GLY A 1 75 ? -9.488 9.737 21.839 1.00 76.94 75 GLY A O 1
ATOM 565 N N . LEU A 1 76 ? -8.467 9.199 19.918 1.00 76.56 76 LEU A N 1
ATOM 566 C CA . LEU A 1 76 ? -9.179 7.938 19.722 1.00 76.56 76 LEU A CA 1
ATOM 567 C C . LEU A 1 76 ? -8.546 6.799 20.527 1.00 76.56 76 LEU A C 1
ATOM 569 O O . LEU A 1 76 ? -7.350 6.512 20.436 1.00 76.56 76 LEU A O 1
ATOM 573 N N . ILE A 1 77 ? -9.373 6.055 21.261 1.00 74.31 77 ILE A N 1
ATOM 574 C CA . ILE A 1 77 ? -8.965 4.757 21.813 1.00 74.31 77 ILE A CA 1
ATOM 575 C C . ILE A 1 77 ? -8.810 3.755 20.669 1.00 74.31 77 ILE A C 1
ATOM 577 O O . ILE A 1 77 ? -7.860 2.973 20.668 1.00 74.31 77 ILE A O 1
ATOM 581 N N . GLN A 1 78 ? -9.693 3.823 19.673 1.00 74.88 78 GLN A N 1
ATOM 582 C CA . GLN A 1 78 ? -9.700 2.951 18.506 1.00 74.88 78 GLN A CA 1
ATOM 583 C C . GLN A 1 78 ? -10.012 3.770 17.251 1.00 74.88 78 GLN A C 1
ATOM 585 O O . GLN A 1 78 ? -11.056 4.405 17.175 1.00 74.88 78 GLN A O 1
ATOM 590 N N . THR A 1 79 ? -9.115 3.737 16.264 1.00 72.88 79 THR A N 1
ATOM 591 C CA . THR A 1 79 ? -9.159 4.566 15.043 1.00 72.88 79 THR A CA 1
ATOM 592 C C . THR A 1 79 ? -10.364 4.273 14.132 1.00 72.88 79 THR A C 1
ATOM 594 O O . THR A 1 79 ? -10.716 5.093 13.296 1.00 72.88 79 THR A O 1
ATOM 597 N N . GLY A 1 80 ? -11.035 3.129 14.304 1.00 78.38 80 GLY A N 1
ATOM 598 C CA . GLY A 1 80 ? -12.075 2.658 13.382 1.00 78.38 80 GLY A CA 1
ATOM 599 C C . GLY A 1 80 ? -11.484 2.145 12.062 1.00 78.38 80 GLY A C 1
ATOM 600 O O . GLY A 1 80 ? -10.371 2.503 11.676 1.00 78.38 80 GLY A O 1
ATOM 601 N N . ARG A 1 81 ? -12.205 1.257 11.371 1.00 81.69 81 ARG A N 1
ATOM 602 C CA . ARG A 1 81 ? -11.729 0.674 10.102 1.00 81.69 81 ARG A CA 1
ATOM 603 C C . ARG A 1 81 ? -11.771 1.649 8.948 1.00 81.69 81 ARG A C 1
ATOM 605 O O . ARG A 1 81 ? -10.851 1.645 8.148 1.00 81.69 81 ARG A O 1
ATOM 612 N N . ILE A 1 82 ? -12.807 2.480 8.891 1.00 83.94 82 ILE A N 1
ATOM 613 C CA . ILE A 1 82 ? -12.995 3.437 7.797 1.00 83.9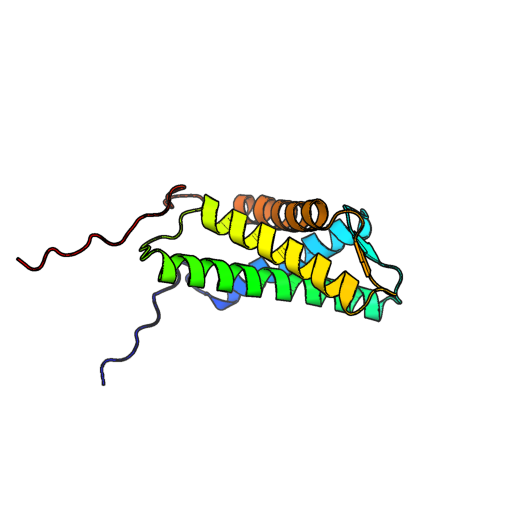4 82 ILE A CA 1
ATOM 614 C C . ILE A 1 82 ? -11.795 4.381 7.737 1.00 83.94 82 ILE A C 1
ATOM 616 O O . ILE A 1 82 ? -11.158 4.506 6.698 1.00 83.94 82 ILE A O 1
ATOM 620 N N . LEU A 1 83 ? -11.415 4.957 8.880 1.00 84.00 83 LEU A N 1
ATOM 621 C CA . LEU A 1 83 ? -10.270 5.860 8.955 1.00 84.00 83 LEU A CA 1
ATOM 622 C C . LEU A 1 83 ? -8.943 5.133 8.692 1.00 84.00 83 LEU A C 1
ATOM 624 O O . LEU A 1 83 ? -8.039 5.703 8.087 1.00 84.00 83 LEU A O 1
ATOM 628 N N . GLN A 1 84 ? -8.836 3.864 9.103 1.00 86.62 84 GLN A N 1
ATOM 629 C CA . GLN A 1 84 ? -7.674 3.038 8.787 1.00 86.62 84 GLN A CA 1
ATOM 630 C C . GLN A 1 84 ? -7.549 2.801 7.276 1.00 86.62 84 GLN A C 1
ATOM 632 O O . GLN A 1 84 ? -6.485 3.035 6.716 1.00 86.62 84 GLN A O 1
ATOM 637 N N . TYR A 1 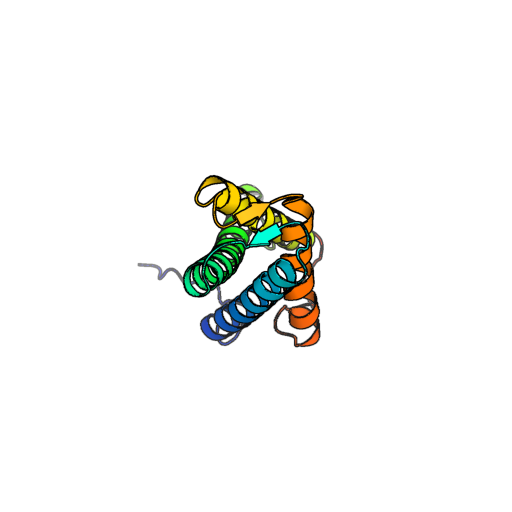85 ? -8.623 2.378 6.613 1.00 89.38 85 TYR A N 1
ATOM 638 C CA . TYR A 1 85 ? -8.641 2.093 5.178 1.00 89.38 85 TYR A CA 1
ATOM 639 C C . TYR A 1 85 ? -8.412 3.348 4.348 1.00 89.38 85 TYR A C 1
ATOM 641 O O . TYR A 1 85 ? -7.555 3.334 3.472 1.00 89.38 85 TYR A O 1
ATOM 649 N N . LEU A 1 86 ? -9.083 4.452 4.687 1.00 88.56 86 LEU A N 1
ATOM 650 C CA . LEU A 1 86 ? -8.831 5.741 4.051 1.00 88.56 86 LEU A CA 1
ATOM 651 C C . LEU A 1 86 ? -7.364 6.149 4.197 1.00 88.56 86 LEU A C 1
ATOM 653 O O . LEU A 1 86 ? -6.758 6.543 3.210 1.00 88.56 86 LEU A O 1
ATOM 657 N N . GLY A 1 87 ? -6.770 5.966 5.380 1.00 90.12 87 GLY A N 1
ATOM 658 C CA . GLY A 1 87 ? -5.351 6.239 5.604 1.00 90.12 87 GLY A CA 1
ATOM 659 C C . GLY A 1 87 ? -4.400 5.400 4.749 1.00 90.12 87 GLY A C 1
ATOM 660 O O . GLY A 1 87 ? -3.387 5.908 4.283 1.00 90.12 87 GLY A O 1
ATOM 661 N N . PHE A 1 88 ? -4.711 4.123 4.512 1.00 92.31 88 PHE A N 1
ATOM 662 C CA . PHE A 1 88 ? -3.897 3.277 3.632 1.00 92.31 88 PHE A CA 1
ATOM 663 C C . PHE A 1 88 ? -4.103 3.598 2.148 1.00 92.31 88 PHE A C 1
ATOM 665 O O . PHE A 1 88 ? -3.137 3.558 1.387 1.00 92.31 88 PHE A O 1
ATOM 672 N N . ILE A 1 89 ? -5.321 3.952 1.732 1.00 93.69 89 ILE A N 1
ATOM 673 C CA . ILE A 1 89 ? -5.601 4.391 0.357 1.00 93.69 89 ILE A CA 1
ATOM 674 C C . ILE A 1 89 ? -4.863 5.702 0.068 1.00 93.69 89 ILE A C 1
ATOM 676 O O . ILE A 1 89 ? -4.186 5.805 -0.956 1.00 93.69 89 ILE A O 1
ATOM 680 N N . THR A 1 90 ? -4.937 6.684 0.972 1.00 93.50 90 THR A N 1
ATOM 681 C CA . THR A 1 90 ? -4.241 7.968 0.807 1.00 93.50 90 THR A CA 1
ATOM 682 C C . THR A 1 90 ? -2.730 7.793 0.842 1.00 93.50 90 THR A C 1
ATOM 684 O O . THR A 1 90 ? -2.050 8.354 -0.010 1.00 93.50 90 THR A O 1
ATOM 687 N N . ALA A 1 91 ? -2.199 6.967 1.748 1.00 94.44 91 ALA A N 1
ATOM 688 C CA . ALA A 1 91 ? -0.773 6.647 1.792 1.00 94.44 91 ALA A CA 1
ATOM 689 C C . ALA A 1 91 ? -0.278 6.001 0.490 1.00 94.44 91 ALA A C 1
ATOM 691 O O . ALA A 1 91 ? 0.738 6.425 -0.055 1.00 94.44 91 ALA A O 1
ATOM 692 N N . SER A 1 92 ? -1.014 5.017 -0.037 1.00 94.62 92 SER A N 1
ATOM 693 C CA . SER A 1 92 ? -0.638 4.332 -1.281 1.00 94.62 92 SER A CA 1
ATOM 694 C C . SER A 1 92 ? -0.711 5.275 -2.482 1.00 94.62 92 SER A C 1
ATOM 696 O O . SER A 1 92 ? 0.203 5.320 -3.299 1.00 94.62 92 SER A O 1
ATOM 698 N N . THR A 1 93 ? -1.761 6.097 -2.545 1.00 95.75 93 THR A N 1
ATOM 699 C CA . THR A 1 93 ? -1.927 7.135 -3.575 1.00 95.75 93 THR A CA 1
ATOM 700 C C . THR A 1 93 ? -0.783 8.148 -3.534 1.00 95.75 93 THR A C 1
ATOM 702 O O . THR A 1 93 ? -0.192 8.457 -4.567 1.00 95.75 93 THR A O 1
ATOM 705 N N . ALA A 1 94 ? -0.436 8.633 -2.338 1.00 94.62 94 ALA A N 1
ATOM 706 C CA . ALA A 1 94 ? 0.648 9.586 -2.138 1.00 94.62 94 ALA A CA 1
ATOM 707 C C . ALA A 1 94 ? 2.001 8.997 -2.545 1.00 94.62 94 ALA A C 1
ATOM 709 O O . ALA A 1 94 ? 2.791 9.689 -3.176 1.00 94.62 94 ALA A O 1
ATOM 710 N N . MET A 1 95 ? 2.254 7.720 -2.248 1.00 95.19 95 MET A N 1
ATOM 711 C CA . MET A 1 95 ? 3.486 7.054 -2.671 1.00 95.19 95 MET A CA 1
ATOM 712 C C . MET A 1 95 ? 3.576 6.886 -4.184 1.00 95.19 95 MET A C 1
ATOM 714 O O . MET A 1 95 ? 4.633 7.154 -4.745 1.00 95.19 95 MET A O 1
ATOM 718 N N . VAL A 1 96 ? 2.487 6.493 -4.855 1.00 93.94 96 VAL A N 1
ATOM 719 C CA . VAL A 1 96 ? 2.454 6.418 -6.327 1.00 93.94 96 VAL A CA 1
ATOM 720 C C . VAL A 1 96 ? 2.748 7.788 -6.939 1.00 93.94 96 VAL A C 1
ATOM 722 O O . VAL A 1 96 ? 3.592 7.898 -7.826 1.00 93.94 96 VAL A O 1
ATOM 725 N N . TYR A 1 97 ? 2.102 8.837 -6.428 1.00 94.50 97 TYR A N 1
ATOM 726 C CA . TYR A 1 97 ? 2.341 10.208 -6.873 1.00 94.50 97 TYR A CA 1
ATOM 727 C C . TYR A 1 97 ? 3.796 10.641 -6.635 1.00 94.50 97 TYR A C 1
ATOM 729 O O . TYR A 1 97 ? 4.466 11.121 -7.545 1.00 94.50 97 TYR A O 1
ATOM 737 N N . LEU A 1 98 ? 4.334 10.392 -5.442 1.00 94.25 98 LEU A N 1
ATOM 738 C CA . LEU A 1 98 ? 5.704 10.743 -5.076 1.00 94.25 98 LEU A CA 1
ATOM 739 C C . LEU A 1 98 ? 6.743 10.025 -5.951 1.00 94.25 98 LEU A C 1
ATOM 741 O O . LEU A 1 98 ? 7.681 10.659 -6.423 1.00 94.25 98 LEU A O 1
ATOM 745 N N . PHE A 1 99 ? 6.557 8.737 -6.245 1.00 93.19 99 PHE A N 1
ATOM 746 C CA . PHE A 1 99 ? 7.445 8.007 -7.155 1.00 93.19 99 PHE A CA 1
ATOM 747 C C . PHE A 1 99 ? 7.367 8.514 -8.597 1.00 93.19 99 PHE A C 1
ATOM 749 O O . PHE A 1 99 ? 8.404 8.595 -9.253 1.00 93.19 99 PHE A O 1
ATOM 756 N N . SER A 1 100 ? 6.183 8.920 -9.066 1.00 92.56 100 SER A N 1
ATOM 757 C CA . SER A 1 100 ? 6.039 9.545 -10.388 1.00 92.56 100 SER A CA 1
ATOM 758 C C . SER A 1 100 ? 6.732 10.909 -10.496 1.00 92.56 100 SER A C 1
ATOM 760 O O . SER A 1 100 ? 7.090 11.322 -11.591 1.00 92.56 100 SER A O 1
ATOM 762 N N . LEU A 1 101 ? 6.971 11.590 -9.368 1.00 93.31 101 LEU A N 1
ATOM 763 C CA . LEU A 1 101 ? 7.708 12.856 -9.322 1.00 93.31 101 LEU A CA 1
ATOM 764 C C . LEU A 1 101 ? 9.221 12.660 -9.173 1.00 93.31 101 LEU A C 1
ATOM 766 O O . LEU A 1 101 ? 9.996 13.387 -9.786 1.00 93.31 101 LEU A O 1
ATOM 770 N N . ILE A 1 102 ? 9.649 11.706 -8.340 1.00 93.38 102 ILE A N 1
ATOM 771 C CA . ILE A 1 102 ? 11.073 11.481 -8.040 1.00 93.38 102 ILE A CA 1
ATOM 772 C C . ILE A 1 102 ? 11.759 10.693 -9.159 1.00 93.38 102 ILE A C 1
ATOM 774 O O . ILE A 1 102 ? 12.924 10.942 -9.459 1.00 93.38 102 ILE A O 1
ATOM 778 N N . VAL A 1 103 ? 11.052 9.743 -9.780 1.00 93.06 103 VAL A N 1
ATOM 779 C CA . VAL A 1 103 ? 11.602 8.880 -10.835 1.00 93.06 103 VAL A CA 1
ATOM 780 C C . VAL A 1 103 ? 10.677 8.859 -12.067 1.00 93.06 103 VAL A C 1
ATOM 782 O O . VAL A 1 103 ? 10.215 7.791 -12.477 1.00 93.06 103 VAL A O 1
ATOM 785 N N . PRO A 1 104 ? 10.401 10.022 -12.691 1.00 90.62 104 PRO A N 1
ATOM 786 C CA . PRO A 1 104 ? 9.397 10.159 -13.756 1.00 90.62 104 PRO A CA 1
ATOM 787 C C . PRO A 1 104 ? 9.733 9.368 -15.027 1.00 90.62 104 PRO A C 1
ATOM 789 O O . PRO A 1 104 ? 8.854 9.041 -15.816 1.00 90.62 104 PRO A O 1
ATOM 792 N N . THR A 1 105 ? 11.010 9.044 -15.239 1.00 90.31 105 THR A N 1
ATOM 793 C CA . THR A 1 105 ? 11.479 8.240 -16.378 1.00 90.31 105 THR A CA 1
ATOM 794 C C . THR A 1 105 ? 11.227 6.741 -16.202 1.00 90.31 105 THR A C 1
ATOM 796 O O . THR A 1 105 ? 11.275 5.991 -17.176 1.00 90.31 105 THR A O 1
ATOM 799 N N . VAL A 1 106 ? 10.970 6.299 -14.968 1.00 92.00 106 VAL A N 1
ATOM 800 C CA . VAL A 1 106 ? 10.706 4.897 -14.619 1.00 92.00 106 VAL A CA 1
ATOM 801 C C . V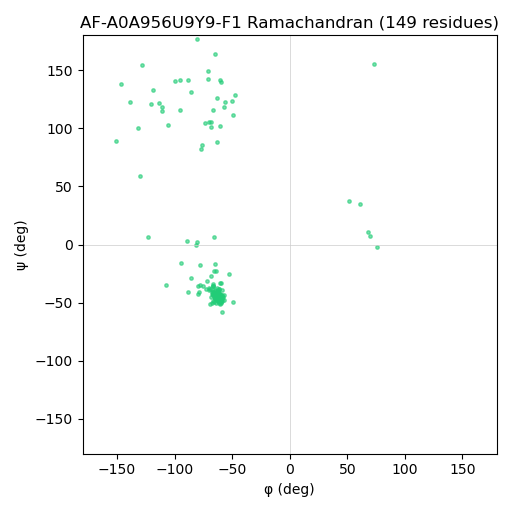AL A 1 106 ? 9.238 4.687 -14.278 1.00 92.00 106 VAL A C 1
ATOM 803 O O . VAL A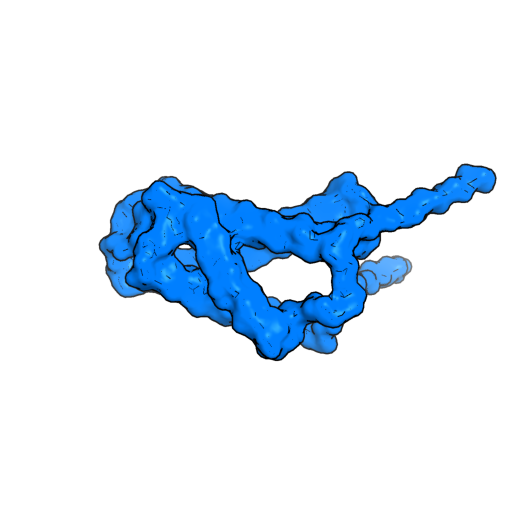 1 106 ? 8.713 3.622 -14.579 1.00 92.00 106 VAL A O 1
ATOM 806 N N . VAL A 1 107 ? 8.582 5.665 -13.648 1.00 93.31 107 VAL A N 1
ATOM 807 C CA . VAL A 1 107 ? 7.210 5.552 -13.144 1.00 93.31 107 VAL A CA 1
ATOM 808 C C . VAL A 1 107 ? 6.329 6.603 -13.794 1.00 93.31 107 VAL A C 1
ATOM 810 O O . VAL A 1 107 ? 6.539 7.797 -13.596 1.00 93.31 107 VAL A O 1
ATOM 813 N N . SER A 1 108 ? 5.284 6.160 -14.487 1.00 93.31 108 SER A N 1
ATOM 814 C CA . SER A 1 108 ? 4.238 7.041 -15.003 1.00 93.31 108 SER A CA 1
ATOM 815 C C . SER A 1 108 ? 2.922 6.754 -14.292 1.00 93.31 108 SER A C 1
ATOM 817 O O . SER A 1 108 ? 2.435 5.624 -14.299 1.00 93.31 108 SER A O 1
ATOM 819 N N . ALA A 1 109 ? 2.345 7.765 -13.643 1.00 92.12 109 ALA A N 1
ATOM 820 C CA . ALA A 1 109 ? 1.068 7.643 -12.951 1.00 92.12 109 ALA A CA 1
ATOM 821 C C . ALA A 1 109 ? -0.037 8.334 -13.758 1.00 92.12 109 ALA A C 1
ATOM 823 O O . ALA A 1 109 ? -0.159 9.555 -13.733 1.00 92.12 109 ALA A O 1
ATOM 824 N N . SER A 1 110 ? -0.864 7.551 -14.453 1.00 90.94 110 SER A N 1
ATOM 825 C CA . SER A 1 110 ? -2.023 8.074 -15.190 1.00 90.94 110 SER A CA 1
ATOM 826 C C . SER A 1 110 ? -3.193 8.394 -14.260 1.00 90.94 110 SER A C 1
ATOM 828 O O . SER A 1 110 ? -3.922 9.355 -14.485 1.00 90.94 110 SER A O 1
ATOM 830 N N . PHE A 1 111 ? -3.379 7.598 -13.200 1.00 91.38 111 PHE A N 1
ATOM 831 C CA . PHE A 1 111 ? -4.392 7.863 -12.182 1.00 91.38 111 PHE A CA 1
ATOM 832 C C . PHE A 1 111 ? -3.968 7.305 -10.818 1.00 91.38 111 PHE A C 1
ATOM 834 O O . PHE A 1 111 ? -4.289 6.173 -10.447 1.00 91.38 111 PHE A O 1
ATOM 841 N N . SER A 1 112 ? -3.248 8.125 -10.046 1.00 90.25 112 SER A N 1
ATOM 842 C CA . SER A 1 112 ? -2.632 7.715 -8.774 1.00 90.25 112 SER A CA 1
ATOM 843 C C . SER A 1 112 ? -3.643 7.217 -7.739 1.00 90.25 112 SER A C 1
ATOM 845 O O . SER A 1 112 ? -3.318 6.322 -6.960 1.00 90.25 112 SER A O 1
ATOM 847 N N . LEU A 1 113 ? -4.866 7.767 -7.727 1.00 93.38 113 LEU A N 1
ATOM 848 C CA . LEU A 1 113 ? -5.920 7.336 -6.803 1.00 93.38 113 LEU A CA 1
ATOM 849 C C . LEU A 1 113 ? -6.397 5.915 -7.117 1.00 93.38 113 LEU A C 1
ATOM 851 O O . LEU A 1 113 ? -6.568 5.116 -6.199 1.00 93.38 113 LEU A O 1
ATOM 855 N N . LEU A 1 114 ? -6.577 5.585 -8.400 1.00 93.38 114 LEU A N 1
ATOM 856 C CA . LEU A 1 114 ? -6.935 4.231 -8.823 1.00 93.38 114 LEU A CA 1
ATOM 857 C C . LEU A 1 114 ? -5.823 3.243 -8.471 1.00 93.38 114 LEU A C 1
ATOM 859 O O . LEU A 1 114 ? -6.113 2.203 -7.886 1.00 93.38 114 LEU A O 1
ATOM 863 N N . ALA A 1 115 ? -4.565 3.595 -8.746 1.00 92.31 115 ALA A N 1
ATOM 864 C CA . ALA A 1 115 ? -3.417 2.766 -8.385 1.00 92.31 115 ALA A CA 1
ATOM 865 C C . ALA A 1 115 ? -3.348 2.528 -6.868 1.00 92.31 115 ALA A C 1
ATOM 867 O O . ALA A 1 115 ? -3.259 1.389 -6.416 1.00 92.31 115 ALA A O 1
ATOM 868 N N . GLY A 1 116 ? -3.466 3.588 -6.062 1.00 92.06 116 GLY A N 1
ATOM 869 C CA . GLY A 1 116 ? -3.449 3.493 -4.603 1.00 92.06 116 GLY A CA 1
ATOM 870 C C . GLY A 1 116 ? -4.616 2.680 -4.034 1.00 92.06 116 GLY A C 1
ATOM 871 O O . GLY A 1 116 ? -4.418 1.849 -3.145 1.00 92.06 116 GLY A O 1
ATOM 872 N N . ALA A 1 117 ? -5.826 2.870 -4.568 1.00 93.38 117 ALA A N 1
ATOM 873 C CA . ALA A 1 117 ? -7.003 2.099 -4.179 1.00 93.38 117 ALA A CA 1
ATOM 874 C C . ALA A 1 117 ? -6.887 0.620 -4.583 1.00 93.38 117 ALA A C 1
ATOM 876 O O . ALA A 1 117 ? -7.255 -0.250 -3.794 1.00 93.38 117 ALA A O 1
ATOM 877 N N . ALA A 1 118 ? -6.336 0.325 -5.763 1.00 93.38 118 ALA A N 1
ATOM 878 C CA . ALA A 1 118 ? -6.105 -1.037 -6.231 1.00 93.38 118 ALA A CA 1
ATOM 879 C C . ALA A 1 118 ? -5.048 -1.758 -5.382 1.00 93.38 118 ALA A C 1
ATOM 881 O O . ALA A 1 118 ? -5.285 -2.890 -4.961 1.00 93.38 118 ALA A O 1
ATOM 882 N N . ILE A 1 119 ? -3.934 -1.091 -5.043 1.00 92.75 119 ILE A N 1
ATOM 883 C CA . ILE A 1 119 ? -2.907 -1.636 -4.135 1.00 92.75 119 ILE A CA 1
ATOM 884 C C . ILE A 1 119 ? -3.547 -1.990 -2.792 1.00 92.75 119 ILE A C 1
ATOM 886 O O . ILE A 1 119 ? -3.368 -3.096 -2.284 1.00 92.75 119 ILE A O 1
ATOM 890 N N . PHE A 1 120 ? -4.337 -1.070 -2.233 1.00 93.50 120 PHE A N 1
ATOM 891 C CA . PHE A 1 120 ? -5.052 -1.312 -0.987 1.00 93.50 120 PHE A CA 1
ATOM 892 C C . PHE A 1 120 ? -6.019 -2.500 -1.100 1.00 93.50 120 PHE A C 1
ATOM 894 O O . PHE A 1 120 ? -5.986 -3.393 -0.252 1.00 93.50 120 PHE A O 1
ATOM 901 N N . ALA A 1 121 ? -6.868 -2.530 -2.130 1.00 91.75 121 ALA A N 1
ATOM 902 C CA . ALA A 1 121 ? -7.878 -3.567 -2.304 1.00 91.75 121 ALA A CA 1
ATOM 903 C C . ALA A 1 121 ? -7.235 -4.954 -2.430 1.00 91.75 121 ALA A C 1
ATOM 905 O O . ALA A 1 121 ? -7.607 -5.870 -1.695 1.00 91.75 121 ALA A O 1
ATOM 906 N N . ILE A 1 122 ? -6.220 -5.087 -3.287 1.00 92.06 122 ILE A N 1
ATOM 907 C CA . ILE A 1 122 ? -5.517 -6.351 -3.535 1.00 92.06 122 ILE A CA 1
ATOM 908 C C . ILE A 1 122 ? -4.708 -6.788 -2.307 1.00 92.06 122 ILE A C 1
ATOM 910 O O . ILE A 1 122 ? -4.569 -7.984 -2.081 1.00 92.06 122 ILE A O 1
ATOM 914 N N . ALA A 1 123 ? -4.252 -5.868 -1.450 1.00 88.94 123 ALA A N 1
ATOM 915 C CA . ALA A 1 123 ? -3.549 -6.238 -0.221 1.00 88.94 123 ALA A CA 1
ATOM 916 C C . ALA A 1 123 ? -4.520 -6.670 0.892 1.00 88.94 123 ALA A C 1
ATOM 918 O O . ALA A 1 123 ? -4.282 -7.650 1.604 1.00 88.94 123 ALA A O 1
ATOM 919 N N . PHE A 1 124 ? -5.630 -5.946 1.066 1.00 86.56 124 PHE A N 1
ATOM 920 C CA . PHE A 1 124 ? -6.542 -6.140 2.195 1.00 86.56 124 PHE A CA 1
ATOM 921 C C . PHE A 1 124 ? -7.598 -7.230 1.966 1.00 86.56 124 PHE A C 1
ATOM 923 O O . PHE A 1 124 ? -8.000 -7.867 2.942 1.00 86.56 124 PHE A O 1
ATOM 930 N N . LEU A 1 125 ? -8.027 -7.503 0.730 1.00 85.50 125 LEU A N 1
ATOM 931 C CA . LEU A 1 125 ? -8.941 -8.615 0.411 1.00 85.50 125 LEU A CA 1
ATOM 932 C C . LEU A 1 125 ? -8.366 -9.983 0.835 1.00 85.50 125 LEU A C 1
ATOM 934 O O . LEU A 1 125 ? -8.956 -10.642 1.694 1.00 85.50 125 LEU A O 1
ATOM 938 N N . PRO A 1 126 ? -7.187 -10.410 0.351 1.00 82.00 126 PRO A N 1
ATOM 939 C CA . PRO A 1 126 ? -6.568 -11.650 0.808 1.00 82.00 126 PRO A CA 1
ATOM 940 C C . PRO A 1 126 ? -6.128 -11.559 2.273 1.00 82.00 126 PRO A C 1
ATOM 942 O O . PRO A 1 126 ? -6.274 -12.526 3.016 1.00 82.00 126 PRO A O 1
ATOM 945 N N . GLY A 1 127 ? -5.662 -10.393 2.739 1.00 78.19 127 GLY A N 1
ATOM 946 C CA . GLY A 1 127 ? -5.301 -10.193 4.145 1.00 78.19 127 GLY A CA 1
ATOM 947 C C . GLY A 1 127 ? -6.471 -10.408 5.114 1.00 78.19 127 GLY A C 1
ATOM 948 O O . GLY A 1 127 ? -6.269 -10.905 6.223 1.00 78.19 127 GLY A O 1
ATOM 949 N N . THR A 1 128 ? -7.699 -10.078 4.705 1.00 79.81 128 THR A N 1
ATOM 950 C CA . THR A 1 128 ? -8.917 -10.344 5.486 1.00 79.81 128 THR A CA 1
ATOM 951 C C . THR A 1 128 ? -9.364 -11.802 5.372 1.00 79.81 128 THR A C 1
ATOM 953 O O . THR A 1 128 ? -9.687 -12.394 6.403 1.00 79.81 128 THR A O 1
ATOM 956 N N . ALA A 1 129 ? -9.301 -12.409 4.181 1.00 79.62 129 ALA A N 1
ATOM 957 C CA . ALA A 1 129 ? -9.612 -13.828 3.975 1.00 79.62 129 ALA A CA 1
ATOM 958 C C . ALA A 1 129 ? -8.677 -14.767 4.766 1.00 79.62 129 ALA A C 1
ATOM 960 O O . ALA A 1 129 ? -9.136 -15.711 5.403 1.00 79.62 129 ALA A O 1
ATOM 961 N N . LEU A 1 130 ? -7.376 -14.463 4.806 1.00 78.50 130 LEU A N 1
ATOM 962 C CA . LEU A 1 130 ? -6.350 -15.233 5.524 1.00 78.50 130 LEU A CA 1
ATOM 963 C C . LEU A 1 130 ? -6.293 -14.927 7.033 1.00 78.50 130 LEU A C 1
ATOM 965 O O . LEU A 1 130 ? -5.423 -15.434 7.740 1.00 78.50 130 LEU A O 1
ATOM 969 N N . GLY A 1 131 ? -7.169 -14.053 7.540 1.00 71.94 131 GLY A N 1
ATOM 970 C CA . GLY A 1 131 ? -7.201 -13.666 8.953 1.00 71.94 131 GLY A CA 1
ATOM 971 C C . GLY A 1 131 ? -5.988 -12.855 9.430 1.00 71.94 131 GLY A C 1
ATOM 972 O O . GLY A 1 131 ? -5.836 -12.633 10.632 1.00 71.94 131 GLY A O 1
ATOM 973 N N . VAL A 1 132 ? -5.132 -12.384 8.515 1.00 75.00 132 VAL A N 1
ATOM 974 C CA . VAL A 1 132 ? -3.989 -11.508 8.826 1.00 75.00 132 VAL A CA 1
ATOM 975 C C . VAL A 1 132 ? -4.493 -10.152 9.318 1.00 75.00 132 VAL A C 1
ATOM 977 O O . VAL A 1 132 ? -3.977 -9.617 10.298 1.00 75.00 132 VAL A O 1
ATOM 980 N N . VAL A 1 133 ? -5.543 -9.627 8.683 1.00 69.31 133 VAL A N 1
ATOM 981 C CA . VAL A 1 133 ? -6.229 -8.394 9.073 1.00 69.31 133 VAL A CA 1
ATOM 982 C C . VAL A 1 133 ? -7.440 -8.754 9.946 1.00 69.31 133 VAL A C 1
ATOM 984 O O . VAL A 1 133 ? -8.386 -9.383 9.467 1.00 69.31 133 VAL A O 1
ATOM 987 N N . PRO A 1 134 ? -7.465 -8.357 11.232 1.00 64.31 134 PRO A N 1
ATOM 988 C CA . PRO A 1 134 ? -8.505 -8.781 12.162 1.00 64.31 134 PRO A CA 1
ATOM 989 C C . PRO A 1 134 ? -9.858 -8.137 11.821 1.00 64.31 134 PRO A C 1
ATOM 991 O O . PRO A 1 134 ? -10.107 -6.956 12.102 1.00 64.31 134 PRO A O 1
ATOM 994 N N . TYR A 1 135 ? -10.762 -8.936 11.242 1.00 64.38 135 TYR A N 1
ATOM 995 C CA . TYR A 1 135 ? -12.102 -8.490 10.849 1.00 64.38 135 TYR A CA 1
ATOM 996 C C . TYR A 1 135 ? -13.197 -8.757 11.909 1.00 64.38 135 TYR A C 1
ATOM 998 O O . TYR A 1 135 ? -14.256 -8.125 11.875 1.00 64.38 135 TYR A O 1
ATOM 1006 N N . ARG A 1 136 ? -12.955 -9.615 12.906 1.00 56.12 136 ARG A N 1
ATOM 1007 C CA . ARG A 1 136 ? -13.895 -9.857 14.018 1.00 56.12 136 ARG A CA 1
ATOM 1008 C C . ARG A 1 136 ? -13.524 -8.991 15.230 1.00 56.12 136 ARG A C 1
ATOM 1010 O O . ARG A 1 136 ? -12.345 -8.811 15.516 1.00 56.12 136 ARG A O 1
ATOM 1017 N N . LYS A 1 137 ? -14.526 -8.453 15.938 1.00 58.91 137 LYS A N 1
ATOM 1018 C CA . LYS A 1 137 ? -14.399 -7.664 17.190 1.00 58.91 137 LYS A CA 1
ATOM 1019 C C . LYS A 1 137 ? -13.776 -6.253 17.101 1.00 58.91 137 LYS A C 1
ATOM 1021 O O . LYS A 1 137 ? -13.576 -5.635 18.142 1.00 58.91 137 LYS A O 1
ATOM 1026 N N . ARG A 1 138 ? -13.502 -5.693 15.911 1.00 63.53 138 ARG A N 1
ATOM 1027 C CA . ARG A 1 138 ? -13.217 -4.244 15.771 1.00 63.53 138 ARG A CA 1
ATOM 1028 C C . ARG A 1 138 ? -14.446 -3.485 15.276 1.00 63.53 138 ARG A C 1
ATOM 1030 O O . ARG A 1 138 ? -15.131 -3.949 14.371 1.00 63.53 138 ARG A O 1
ATOM 1037 N N . THR A 1 139 ? -14.654 -2.292 15.826 1.00 70.38 139 THR A N 1
ATOM 1038 C CA . THR A 1 139 ? -15.654 -1.329 15.365 1.00 70.38 139 THR A CA 1
ATOM 1039 C C . THR A 1 139 ? -15.250 -0.713 14.027 1.00 70.38 139 THR A C 1
ATOM 1041 O O . THR A 1 139 ? -14.072 -0.435 13.770 1.00 70.38 139 THR A O 1
ATOM 1044 N N . TRP A 1 140 ? -16.245 -0.488 13.172 1.00 74.31 140 TRP A N 1
ATOM 1045 C CA . TRP A 1 140 ? -16.086 0.257 11.923 1.00 74.31 140 TRP A CA 1
ATOM 1046 C C . TRP A 1 140 ? -15.856 1.747 12.182 1.00 74.31 140 TRP A C 1
ATOM 1048 O O . TRP A 1 140 ? -14.995 2.355 11.545 1.00 74.31 140 TRP A O 1
ATOM 1058 N N . ILE A 1 141 ? -16.563 2.287 13.177 1.00 80.25 141 ILE A N 1
ATOM 1059 C CA . ILE A 1 141 ? -16.543 3.695 13.576 1.00 80.25 141 ILE A CA 1
ATOM 1060 C C . ILE A 1 141 ? -15.424 3.938 14.614 1.00 80.25 141 ILE A C 1
ATOM 1062 O O . ILE A 1 141 ? -15.187 3.070 15.470 1.00 80.25 141 ILE A O 1
ATOM 1066 N N . PRO A 1 142 ? -14.715 5.083 14.542 1.00 77.31 142 PRO A N 1
ATOM 1067 C CA . PRO A 1 142 ? -13.746 5.495 15.556 1.00 77.31 142 PRO A CA 1
ATOM 1068 C C . PRO A 1 142 ? -14.385 5.658 16.943 1.00 77.31 142 PRO A C 1
ATOM 1070 O O . PRO A 1 142 ? -15.474 6.207 17.078 1.00 77.31 142 PRO A O 1
ATOM 1073 N N . VAL A 1 143 ? -13.684 5.226 17.994 1.00 78.19 143 VAL A N 1
ATOM 1074 C CA . VAL A 1 143 ? -14.132 5.353 19.391 1.00 78.19 143 VAL A CA 1
ATOM 1075 C C . VAL A 1 143 ? -13.238 6.354 20.114 1.00 78.19 143 VAL A C 1
ATOM 1077 O O . VAL A 1 143 ? -12.039 6.109 20.293 1.00 78.19 143 VAL A O 1
ATOM 1080 N N . LYS A 1 144 ? -13.819 7.482 20.537 1.00 77.88 144 LYS A N 1
ATOM 1081 C CA . LYS A 1 144 ? -13.129 8.512 21.328 1.00 77.88 144 LYS A CA 1
ATOM 1082 C C . LYS A 1 144 ? -12.856 8.029 22.749 1.00 77.88 144 LYS A C 1
ATOM 1084 O O . LYS A 1 144 ? -13.615 7.245 23.319 1.00 77.88 144 LYS A O 1
ATOM 1089 N N . ARG A 1 145 ? -11.764 8.517 23.340 1.00 70.25 145 ARG A N 1
ATOM 1090 C CA . ARG A 1 145 ? -11.513 8.341 24.771 1.00 70.25 145 ARG A CA 1
ATOM 1091 C C . ARG A 1 145 ? -12.614 9.062 25.548 1.00 70.25 145 ARG A C 1
ATOM 1093 O O . ARG A 1 145 ? -12.835 10.243 25.307 1.00 70.25 145 ARG A O 1
ATOM 1100 N N . LYS A 1 146 ? -13.306 8.365 26.462 1.00 67.94 146 LYS A N 1
ATOM 1101 C CA . LYS A 1 146 ? -14.209 9.038 27.408 1.00 67.94 146 LYS A CA 1
ATOM 1102 C C . LYS A 1 146 ? -13.378 10.073 28.161 1.00 67.94 146 LYS A C 1
ATOM 1104 O O . LYS A 1 146 ? -12.391 9.714 28.806 1.00 67.94 146 LYS A O 1
ATOM 1109 N N . GLN A 1 147 ? -13.741 11.341 28.016 1.00 60.38 147 GLN A N 1
ATOM 1110 C CA . GLN A 1 147 ? -13.135 12.416 28.779 1.00 60.38 147 GLN A CA 1
ATOM 1111 C C . GLN A 1 147 ? -13.549 12.177 30.230 1.00 60.38 147 GLN A C 1
ATOM 1113 O O . GLN A 1 147 ? -14.738 12.121 30.541 1.00 60.38 147 GLN A O 1
ATOM 1118 N N . LYS A 1 148 ? -12.579 11.895 31.102 1.00 50.69 148 LYS A N 1
ATOM 1119 C CA . LYS A 1 148 ? -12.859 11.814 32.531 1.00 50.69 148 LYS A CA 1
ATOM 1120 C C . LYS A 1 148 ? -13.193 13.247 32.948 1.00 50.69 148 LYS A C 1
ATOM 1122 O O . LYS A 1 148 ? -12.292 14.080 32.959 1.00 50.69 148 LYS A O 1
ATOM 1127 N N . ASN A 1 149 ? -14.472 13.542 33.192 1.00 49.69 149 ASN A N 1
ATOM 1128 C CA . ASN A 1 149 ? -14.857 14.755 33.904 1.00 49.69 149 ASN A CA 1
ATOM 1129 C C . ASN A 1 149 ? -14.207 14.646 35.283 1.00 49.69 149 ASN A C 1
ATOM 1131 O O . ASN A 1 149 ? -14.652 13.861 36.119 1.00 49.69 149 ASN A O 1
ATOM 1135 N N . ASN A 1 150 ? -13.099 15.355 35.474 1.00 48.94 150 ASN A N 1
ATOM 1136 C CA . ASN A 1 150 ? -12.614 15.663 36.807 1.00 48.94 150 ASN A CA 1
ATOM 1137 C C . ASN A 1 150 ? -13.531 16.780 37.314 1.00 48.94 150 ASN A C 1
ATOM 1139 O O . ASN A 1 150 ? -13.264 17.951 37.055 1.00 48.94 150 ASN A O 1
ATOM 1143 N N . GLY A 1 151 ? -14.671 16.375 37.880 1.00 43.03 151 GLY A N 1
ATOM 1144 C CA . GLY A 1 151 ? -15.408 17.204 38.828 1.00 43.03 151 GLY A CA 1
ATOM 1145 C C . GLY A 1 151 ? -14.684 17.224 40.163 1.00 43.03 151 GLY A C 1
ATOM 1146 O O . GLY A 1 151 ? -13.962 16.235 40.441 1.00 43.03 151 GLY A O 1
#

Secondary structure (DSSP, 8-state):
---------SSS-HHHHHHHHHHHHHHHHHHHHHTTSS-EE-S-HHHHHHHHHHHHHHHHHHHHHHHHHHHHHTTEEE--HHHHHHHHHHHHHHHHHHHHHHSTTTEE-S-HHHHHHHHHHHHHHHHHHTTSS--SS--SS-EEPP-----

Mean predicted aligned error: 7.81 Å

Nearest PDB structures (foldseek):
  4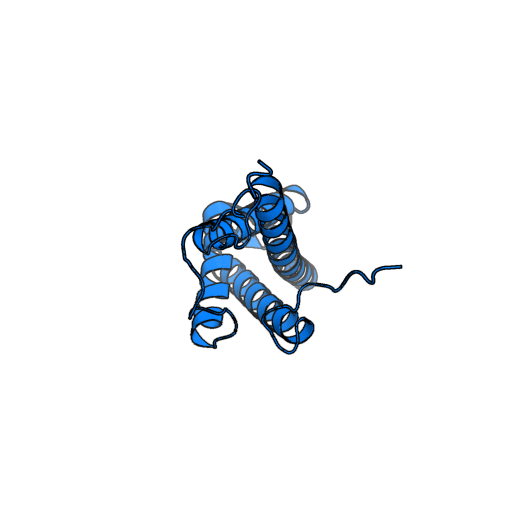k0j-assembly2_F  TM=3.546E-01  e=7.945E+00  Cupriavidus metallidurans CH34
  8u3d-assembly1_A  TM=3.327E-01  e=8.375E+00  Homo sapiens
  3nog-assembly1_A  TM=2.869E-01  e=9.307E+00  Escherichia coli K-12

Solvent-accessible surface area (backbone atoms only — not comparable to full-atom values): 7901 Å² total; per-residue (Å²): 133,86,76,84,74,72,76,80,62,100,45,100,50,60,66,61,52,50,52,54,51,44,52,33,27,33,53,17,34,44,52,33,40,74,70,46,41,27,28,38,71,69,48,55,72,69,54,45,52,52,49,30,52,49,44,17,53,44,14,53,51,42,15,52,49,47,34,50,49,52,19,59,78,64,48,31,76,38,54,20,46,58,55,40,52,50,25,30,27,51,24,23,16,50,35,46,47,49,43,30,68,77,39,51,82,32,26,46,58,84,33,31,62,56,26,8,43,47,26,41,48,58,22,46,55,56,29,43,75,71,58,75,41,78,76,74,94,62,58,58,64,59,39,64,53,81,76,79,80,84,122